Protein AF-X1SJV0-F1 (afdb_monomer_lite)

Organism: NCBI:txid412755

pLDDT: mean 84.47, std 18.46, range [43.5, 97.88]

InterPro domains:
  IPR006691 DNA gyrase/topoisomerase IV, subunit A, C-terminal repeat [PF03989] (1-43)
  IPR035516 DNA gyrase/topoisomerase IV, subunit A, C-terminal [G3DSA:2.120.10.90] (1-57)
  IPR035516 DNA gyrase/topoisomerase IV, subunit A, C-terminal [SSF101904] (1-49)

Foldseek 3Di:
DWAKPVGDDDDDDPVNADDDDPPDPGDDPDDDDVPIDTDDDDDDDDPPPDDPPDDPDD

Structure (mmCIF, N/CA/C/O backbone):
data_AF-X1SJV0-F1
#
_entry.id   AF-X1SJV0-F1
#
loop_
_atom_site.group_PDB
_atom_site.id
_atom_site.type_symbol
_atom_site.label_atom_id
_atom_site.label_alt_id
_atom_site.label_comp_id
_atom_site.label_asym_id
_atom_site.label_entity_id
_atom_site.label_seq_id
_atom_site.pdbx_PDB_ins_code
_atom_site.Cartn_x
_atom_site.Cartn_y
_atom_site.Cartn_z
_atom_site.occupancy
_atom_site.B_iso_or_equiv
_atom_site.auth_seq_id
_atom_site.auth_comp_id
_atom_site.auth_asym_id
_atom_site.auth_atom_id
_atom_site.pdbx_PDB_model_num
ATOM 1 N N . MET A 1 1 ? -2.743 5.627 -6.227 1.00 92.81 1 MET A N 1
ATOM 2 C CA . MET A 1 1 ? -3.793 5.986 -5.252 1.00 92.81 1 MET A CA 1
ATOM 3 C C . MET A 1 1 ? -3.878 4.880 -4.222 1.00 92.81 1 MET A C 1
ATOM 5 O O . MET A 1 1 ? -3.707 3.724 -4.585 1.00 92.81 1 MET A O 1
ATOM 9 N N . MET A 1 2 ? -4.097 5.228 -2.962 1.00 96.44 2 MET A N 1
ATOM 10 C CA . MET A 1 2 ? -4.277 4.301 -1.845 1.00 96.44 2 MET A CA 1
ATOM 11 C C . MET A 1 2 ? -5.505 4.743 -1.048 1.00 96.44 2 MET A C 1
ATOM 13 O O . MET A 1 2 ? -5.696 5.947 -0.877 1.00 96.44 2 MET A O 1
ATOM 17 N N . ILE A 1 3 ? -6.324 3.800 -0.583 1.00 97.25 3 ILE A N 1
ATOM 18 C CA . ILE A 1 3 ? -7.554 4.082 0.171 1.00 97.25 3 ILE A CA 1
ATOM 19 C C . ILE A 1 3 ? -7.572 3.231 1.439 1.00 97.25 3 ILE A C 1
ATOM 21 O O . ILE A 1 3 ? -7.334 2.020 1.379 1.00 97.25 3 ILE A O 1
ATOM 25 N N . THR A 1 4 ? -7.835 3.857 2.585 1.00 97.88 4 THR A N 1
ATOM 26 C CA . THR A 1 4 ? -7.990 3.163 3.872 1.00 97.88 4 THR A CA 1
ATOM 27 C C . THR A 1 4 ? -9.452 2.829 4.169 1.00 97.88 4 THR A C 1
ATOM 29 O O . THR A 1 4 ? -10.360 3.409 3.574 1.00 97.88 4 THR A O 1
ATOM 32 N N . ALA A 1 5 ? -9.692 1.892 5.089 1.00 97.62 5 ALA A N 1
ATOM 33 C CA . ALA A 1 5 ? -11.037 1.460 5.480 1.00 97.62 5 ALA A CA 1
ATOM 34 C C . ALA A 1 5 ? -11.896 2.624 6.002 1.00 97.62 5 ALA A C 1
ATOM 36 O O . ALA A 1 5 ? -13.105 2.649 5.795 1.00 97.62 5 ALA A O 1
ATOM 37 N N . ASN A 1 6 ? -11.256 3.620 6.617 1.00 96.94 6 ASN A N 1
ATOM 38 C CA . ASN A 1 6 ? -11.906 4.836 7.106 1.00 96.94 6 ASN A CA 1
ATOM 39 C C . ASN A 1 6 ? -12.147 5.896 6.012 1.00 96.94 6 ASN A C 1
ATOM 41 O O . ASN A 1 6 ? -12.471 7.039 6.327 1.00 96.94 6 ASN A O 1
ATOM 45 N N . GLY A 1 7 ? -11.942 5.558 4.736 1.00 95.12 7 GLY A N 1
ATOM 46 C CA . GLY A 1 7 ? -12.178 6.457 3.606 1.00 95.12 7 GLY A CA 1
ATOM 47 C C . GLY A 1 7 ? -11.074 7.492 3.374 1.00 95.12 7 GLY A C 1
ATOM 48 O O . GLY A 1 7 ? -11.277 8.436 2.612 1.00 95.12 7 GLY A O 1
ATOM 49 N N . ILE A 1 8 ? -9.897 7.343 3.997 1.00 95.94 8 ILE A N 1
ATOM 50 C CA . ILE A 1 8 ? -8.770 8.249 3.743 1.00 95.94 8 ILE A CA 1
ATOM 51 C C . ILE A 1 8 ? -8.145 7.896 2.397 1.00 95.94 8 ILE A C 1
ATOM 53 O O . ILE A 1 8 ? -7.703 6.767 2.183 1.00 95.94 8 ILE A O 1
ATOM 57 N N . ILE A 1 9 ? -8.065 8.887 1.512 1.00 95.31 9 ILE A N 1
ATOM 58 C CA . ILE A 1 9 ? -7.474 8.756 0.183 1.00 95.31 9 ILE A CA 1
ATOM 59 C C . ILE A 1 9 ? -6.089 9.399 0.173 1.00 95.31 9 ILE A C 1
A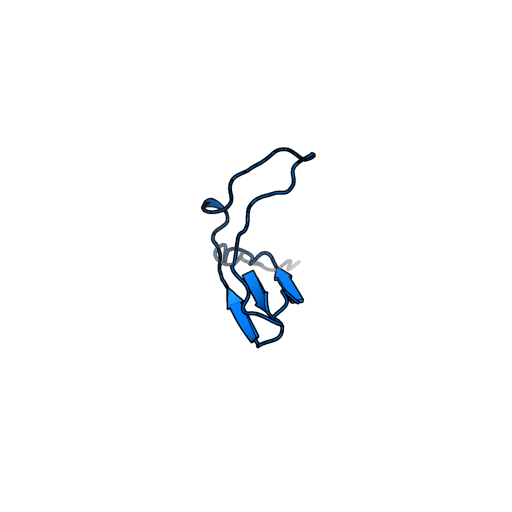TOM 61 O O . ILE A 1 9 ? -5.940 10.582 0.473 1.00 95.31 9 ILE A O 1
ATOM 65 N N . ILE A 1 10 ? -5.082 8.635 -0.248 1.00 94.88 10 ILE A N 1
ATOM 66 C CA . ILE A 1 10 ? -3.715 9.114 -0.449 1.00 94.88 10 ILE A CA 1
ATOM 67 C C . ILE A 1 10 ? -3.333 9.005 -1.931 1.00 94.88 10 ILE A C 1
ATOM 69 O O . ILE A 1 10 ? -3.453 7.948 -2.564 1.00 94.88 10 ILE A O 1
ATOM 73 N N . ARG A 1 11 ? -2.835 10.109 -2.495 1.00 92.81 11 ARG A N 1
ATOM 74 C CA . ARG A 1 11 ? -2.178 10.147 -3.807 1.00 92.81 11 ARG A CA 1
ATOM 75 C C . ARG A 1 11 ? -0.673 10.275 -3.599 1.00 92.81 11 ARG A C 1
ATOM 77 O O . ARG A 1 11 ? -0.222 11.144 -2.867 1.00 92.81 11 ARG A O 1
ATOM 84 N N . THR A 1 12 ? 0.076 9.403 -4.257 1.00 91.69 12 THR A N 1
ATOM 85 C CA . THR A 1 12 ? 1.539 9.367 -4.220 1.00 91.69 12 THR A CA 1
ATOM 86 C C . THR A 1 12 ? 2.006 9.279 -5.660 1.00 91.69 12 THR A C 1
ATOM 88 O O . THR A 1 12 ? 1.501 8.432 -6.405 1.00 91.69 12 THR A O 1
ATOM 91 N N . GLY A 1 13 ? 2.904 10.179 -6.053 1.00 91.12 13 GLY A N 1
ATOM 92 C CA . GLY A 1 13 ? 3.530 10.142 -7.371 1.00 91.12 13 GLY A CA 1
ATOM 93 C C . GLY A 1 13 ? 4.476 8.948 -7.487 1.00 91.12 13 GLY A C 1
ATOM 94 O O . GLY A 1 13 ? 5.044 8.501 -6.489 1.00 91.12 13 GLY A O 1
ATOM 95 N N . LEU A 1 14 ? 4.633 8.393 -8.690 1.00 89.12 14 LEU A N 1
ATOM 96 C CA . LEU A 1 14 ? 5.507 7.230 -8.892 1.00 89.12 14 LEU A CA 1
ATOM 97 C C . LEU A 1 14 ? 6.979 7.588 -8.668 1.00 89.12 14 LEU A C 1
ATOM 99 O O . LEU A 1 14 ? 7.737 6.775 -8.150 1.00 89.12 14 LEU A O 1
ATOM 103 N N . GLU A 1 15 ? 7.359 8.822 -8.983 1.00 90.25 15 GLU A N 1
ATOM 104 C CA . GLU A 1 15 ? 8.683 9.396 -8.755 1.00 90.25 15 GLU A CA 1
ATOM 105 C C . GLU A 1 15 ? 9.069 9.466 -7.271 1.00 90.25 15 GLU A C 1
ATOM 107 O O . GLU A 1 15 ? 10.250 9.486 -6.933 1.00 90.25 15 GLU A O 1
ATOM 112 N N . GLN A 1 16 ? 8.082 9.448 -6.371 1.00 87.06 16 GLN A N 1
ATOM 113 C CA . GLN A 1 16 ? 8.304 9.445 -4.925 1.00 87.06 16 GLN A CA 1
ATOM 114 C C . GLN A 1 16 ? 8.591 8.036 -4.380 1.00 87.06 16 GLN A C 1
ATOM 116 O O . GLN A 1 16 ? 8.996 7.888 -3.226 1.00 87.06 16 GLN A O 1
ATOM 121 N N . ILE A 1 17 ? 8.384 6.988 -5.185 1.00 90.44 17 ILE A N 1
ATOM 122 C CA . ILE A 1 17 ? 8.569 5.595 -4.778 1.00 90.44 17 ILE A CA 1
ATOM 123 C C . ILE A 1 17 ? 9.923 5.100 -5.285 1.00 90.44 17 ILE A C 1
ATOM 125 O O . ILE A 1 17 ? 10.154 4.929 -6.481 1.00 90.44 17 ILE A O 1
ATOM 129 N N . ARG A 1 18 ? 10.835 4.817 -4.352 1.00 89.69 18 ARG A N 1
ATOM 130 C CA . ARG A 1 18 ? 12.154 4.267 -4.677 1.00 89.69 18 ARG A CA 1
ATOM 131 C C . ARG A 1 18 ? 12.026 2.855 -5.262 1.00 89.69 18 ARG A C 1
ATOM 133 O O . ARG A 1 18 ? 11.410 1.982 -4.654 1.00 89.69 18 ARG A O 1
ATOM 140 N N . SER A 1 19 ? 12.704 2.607 -6.383 1.00 92.75 19 SER A N 1
ATOM 141 C CA . SER A 1 19 ? 12.896 1.248 -6.906 1.00 92.75 19 SER A CA 1
ATOM 142 C C . SER A 1 19 ? 13.839 0.440 -6.013 1.00 92.75 19 SER A C 1
ATOM 144 O O . SER A 1 19 ? 14.912 0.909 -5.627 1.00 92.75 19 SER A O 1
ATOM 146 N N . ILE A 1 20 ? 13.436 -0.786 -5.687 1.00 93.88 20 ILE A N 1
ATOM 147 C CA . ILE A 1 20 ? 14.164 -1.700 -4.801 1.00 93.88 20 ILE A CA 1
ATOM 148 C C . ILE A 1 20 ? 14.140 -3.128 -5.361 1.00 93.88 20 ILE A C 1
ATOM 150 O O . ILE A 1 20 ? 13.320 -3.460 -6.218 1.00 93.88 20 ILE A O 1
ATOM 154 N N . GLY A 1 21 ? 15.048 -3.978 -4.877 1.00 95.25 21 GLY A N 1
ATOM 155 C CA . GLY A 1 21 ? 15.127 -5.386 -5.272 1.00 95.25 21 GLY A CA 1
ATOM 156 C C . GLY A 1 21 ? 13.940 -6.229 -4.785 1.00 95.25 21 GLY A C 1
ATOM 157 O O . GLY A 1 21 ? 13.243 -5.865 -3.838 1.00 95.25 21 GLY A O 1
ATOM 158 N N . ARG A 1 22 ? 13.738 -7.395 -5.414 1.00 94.31 22 ARG A N 1
ATOM 159 C CA . ARG A 1 22 ? 12.585 -8.279 -5.146 1.00 94.31 22 ARG A CA 1
ATOM 160 C C . ARG A 1 22 ? 12.615 -8.951 -3.771 1.00 94.31 22 ARG A C 1
ATOM 162 O O . ARG A 1 22 ? 11.560 -9.142 -3.183 1.00 94.31 22 ARG A O 1
ATOM 169 N N . ASN A 1 23 ? 13.795 -9.297 -3.254 1.00 96.94 23 ASN A N 1
ATOM 170 C CA . ASN A 1 23 ? 13.938 -9.937 -1.943 1.00 96.94 23 ASN A CA 1
ATOM 171 C C . ASN A 1 23 ? 14.165 -8.886 -0.843 1.00 96.94 23 ASN A C 1
ATOM 173 O O . ASN A 1 23 ? 15.253 -8.782 -0.281 1.00 96.94 23 ASN A O 1
ATOM 177 N N . THR A 1 24 ? 13.169 -8.026 -0.624 1.00 94.62 24 THR A N 1
ATOM 178 C CA . THR A 1 24 ? 13.222 -6.947 0.373 1.00 94.62 24 THR A CA 1
ATOM 179 C C . THR A 1 24 ? 11.860 -6.764 1.043 1.00 94.62 24 THR A C 1
ATOM 181 O O . THR A 1 24 ? 10.832 -7.145 0.491 1.00 94.62 24 THR A O 1
ATOM 184 N N . GLN A 1 25 ? 11.837 -6.155 2.233 1.00 94.00 25 GLN A N 1
ATOM 185 C CA . GLN A 1 25 ? 10.591 -5.842 2.948 1.00 94.00 25 GLN A CA 1
ATOM 186 C C . GLN A 1 25 ? 9.855 -4.616 2.375 1.00 94.00 25 GLN A C 1
ATOM 188 O O . GLN A 1 25 ? 8.675 -4.405 2.652 1.00 94.00 25 GLN A O 1
ATOM 193 N N . GLY A 1 26 ? 10.534 -3.792 1.580 1.00 92.19 26 GLY A N 1
ATOM 194 C CA . GLY A 1 26 ? 9.980 -2.529 1.111 1.00 92.19 26 GLY A CA 1
ATOM 195 C C . GLY A 1 26 ? 10.187 -1.355 2.059 1.00 92.19 26 GLY A C 1
ATOM 196 O O . GLY A 1 26 ? 10.885 -1.439 3.069 1.00 92.19 26 GLY A O 1
ATOM 197 N N . VAL A 1 27 ? 9.578 -0.228 1.692 1.00 90.69 27 VAL A N 1
ATOM 198 C CA . VAL A 1 27 ? 9.543 1.002 2.488 1.00 90.69 27 VAL A CA 1
ATOM 199 C C . VAL A 1 27 ? 8.103 1.329 2.864 1.00 90.69 27 VAL A C 1
ATOM 201 O O . VAL A 1 27 ? 7.157 0.970 2.162 1.00 90.69 27 VAL A O 1
ATOM 204 N N . ARG A 1 28 ? 7.918 2.033 3.980 1.00 92.06 28 ARG A N 1
ATOM 205 C CA . ARG A 1 28 ? 6.590 2.479 4.4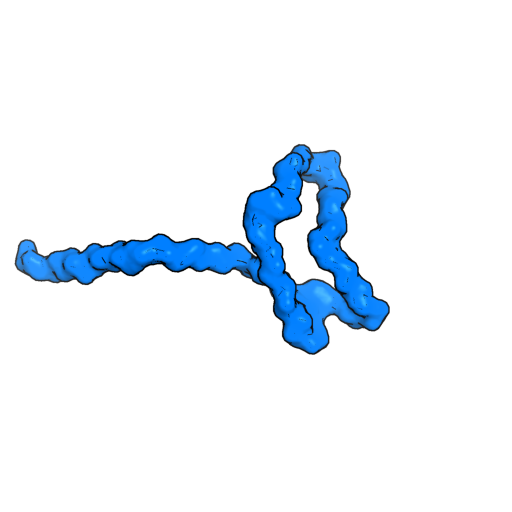05 1.00 92.06 28 ARG A CA 1
ATOM 206 C C . ARG A 1 28 ? 6.167 3.703 3.588 1.00 92.06 28 ARG A C 1
ATOM 208 O O . ARG A 1 28 ? 6.765 4.760 3.741 1.00 92.06 28 ARG A O 1
ATOM 215 N N . LEU A 1 29 ? 5.115 3.568 2.777 1.00 93.06 29 LEU A N 1
ATOM 216 C CA . LEU A 1 29 ? 4.559 4.678 1.986 1.00 93.06 29 LEU A CA 1
ATOM 217 C C . LEU A 1 29 ? 3.604 5.575 2.786 1.00 93.06 29 LEU A C 1
ATOM 219 O O . LEU A 1 29 ? 3.601 6.786 2.603 1.00 93.06 29 LEU A O 1
ATOM 223 N N . ILE A 1 30 ? 2.797 4.992 3.679 1.00 93.31 30 ILE A N 1
ATOM 224 C CA . ILE A 1 30 ? 1.832 5.723 4.512 1.00 93.31 30 ILE A CA 1
ATOM 225 C C . ILE A 1 30 ? 1.877 5.233 5.957 1.00 93.31 30 ILE A C 1
ATOM 227 O O . ILE A 1 30 ? 2.176 4.068 6.231 1.00 93.31 30 ILE A O 1
ATOM 231 N N . LYS A 1 31 ? 1.549 6.121 6.897 1.00 93.38 31 LYS A N 1
ATOM 232 C CA . LYS A 1 31 ? 1.310 5.760 8.296 1.00 93.38 31 LYS A CA 1
ATOM 233 C C . LYS A 1 31 ? -0.194 5.629 8.515 1.00 93.38 31 LYS A C 1
ATOM 235 O O . LYS A 1 31 ? -0.928 6.595 8.335 1.00 93.38 31 LYS A O 1
ATOM 240 N N . LEU A 1 32 ? -0.634 4.440 8.910 1.00 95.31 32 LEU A N 1
ATOM 241 C CA . LEU A 1 32 ? -2.026 4.189 9.268 1.00 95.31 32 LEU A CA 1
ATOM 242 C C . LEU A 1 32 ? -2.280 4.610 10.718 1.00 95.31 32 LEU A C 1
ATOM 244 O O .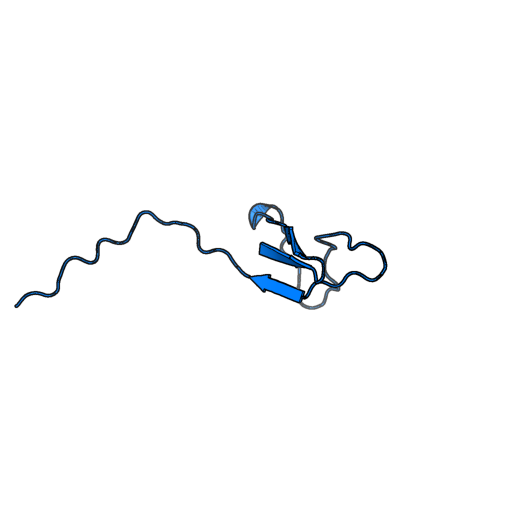 LEU A 1 32 ? -1.392 4.512 11.572 1.00 95.31 32 LEU A O 1
ATOM 248 N N . LYS A 1 33 ? -3.496 5.088 10.989 1.00 94.81 33 LYS A N 1
ATOM 249 C CA . LYS A 1 33 ? -3.964 5.304 12.361 1.00 94.81 33 LYS A CA 1
ATOM 250 C C . LYS A 1 33 ? -4.177 3.945 13.050 1.00 94.81 33 LYS A C 1
ATOM 252 O O . LYS A 1 33 ? -4.409 2.953 12.358 1.00 94.81 33 LYS A O 1
ATOM 257 N N . PRO A 1 34 ? -4.112 3.873 14.391 1.00 96.50 34 PRO A N 1
ATOM 258 C CA . PRO A 1 34 ? -4.421 2.641 15.113 1.00 96.50 34 PRO A CA 1
ATOM 259 C C . PRO A 1 34 ? -5.793 2.085 14.709 1.00 96.50 34 PRO A C 1
ATOM 261 O O . PRO A 1 34 ? -6.767 2.831 14.655 1.00 96.50 34 PRO A O 1
ATOM 264 N N . GLY A 1 35 ? -5.851 0.791 14.390 1.00 96.44 35 GLY A N 1
ATOM 265 C CA . GLY A 1 35 ? -7.074 0.111 13.945 1.00 96.44 35 GLY A CA 1
ATOM 266 C C . GLY A 1 35 ? -7.466 0.338 12.479 1.00 96.44 35 GLY A C 1
ATOM 267 O O . GLY A 1 35 ? -8.321 -0.386 11.978 1.00 96.44 35 GLY A O 1
ATOM 268 N N . ASP A 1 36 ? -6.830 1.276 11.769 1.00 97.12 36 ASP A N 1
ATOM 269 C CA . ASP A 1 36 ? -7.077 1.496 10.342 1.00 97.12 36 ASP A CA 1
ATOM 270 C C . ASP A 1 36 ? -6.284 0.501 9.482 1.00 97.12 36 ASP A C 1
ATOM 272 O O . ASP A 1 36 ? -5.210 0.019 9.860 1.00 97.12 36 ASP A O 1
ATOM 276 N N . LYS A 1 37 ? -6.814 0.200 8.300 1.00 97.06 37 LYS A N 1
ATOM 277 C CA . LYS A 1 37 ? -6.223 -0.732 7.341 1.00 97.06 37 LYS A CA 1
ATOM 278 C C . LYS A 1 37 ? -6.263 -0.134 5.946 1.00 97.06 37 LYS A C 1
ATOM 280 O O . LYS A 1 37 ? -7.225 0.526 5.565 1.00 97.06 37 LYS A O 1
ATOM 285 N N . LEU A 1 38 ? -5.219 -0.397 5.170 1.00 96.75 38 LEU A N 1
ATOM 286 C CA . LEU A 1 38 ? -5.231 -0.144 3.735 1.00 96.75 38 LEU A CA 1
ATOM 287 C C . LEU A 1 38 ? -6.140 -1.184 3.071 1.00 96.75 38 LEU A C 1
ATOM 289 O O . LEU A 1 38 ? -5.927 -2.378 3.269 1.00 96.75 38 LEU A O 1
ATOM 293 N N . VAL A 1 39 ? -7.139 -0.734 2.313 1.00 97.88 39 VAL A N 1
ATOM 294 C CA . VAL A 1 39 ? -8.132 -1.624 1.684 1.00 97.88 39 VAL A CA 1
ATOM 295 C C . VAL A 1 39 ? -8.044 -1.640 0.164 1.00 97.88 39 VAL A C 1
ATOM 297 O O . VAL A 1 39 ? -8.448 -2.623 -0.446 1.00 97.88 39 VAL A O 1
ATOM 300 N N . ALA A 1 40 ? -7.486 -0.596 -0.455 1.00 96.81 40 ALA A N 1
ATOM 301 C CA . ALA A 1 40 ? -7.300 -0.555 -1.900 1.00 96.81 40 ALA A CA 1
ATOM 302 C C . ALA A 1 40 ? -6.035 0.209 -2.299 1.00 96.81 40 ALA A C 1
ATOM 304 O O . ALA A 1 40 ? -5.656 1.201 -1.668 1.00 96.81 40 ALA A O 1
ATOM 305 N N . VAL A 1 41 ? -5.411 -0.243 -3.387 1.00 95.56 41 VAL A N 1
ATOM 306 C CA . VAL A 1 41 ? -4.300 0.432 -4.062 1.00 95.56 41 VAL A CA 1
ATOM 307 C C . VAL A 1 41 ? -4.527 0.333 -5.558 1.00 95.56 41 VAL A C 1
ATOM 309 O O . VAL A 1 41 ? -4.750 -0.755 -6.076 1.00 95.56 41 VAL A O 1
ATOM 312 N N . GLU A 1 42 ? -4.432 1.460 -6.254 1.00 94.69 42 GLU A N 1
ATOM 313 C CA . GLU A 1 42 ? -4.640 1.501 -7.696 1.00 94.69 42 GLU A CA 1
ATOM 314 C C . GLU A 1 42 ? -3.700 2.492 -8.380 1.00 94.69 42 GLU A C 1
ATOM 316 O O . GLU A 1 42 ? -3.419 3.584 -7.866 1.00 94.69 42 GLU A O 1
ATOM 321 N N . LYS A 1 43 ? -3.199 2.112 -9.557 1.00 92.25 43 LYS A N 1
ATOM 322 C CA . LYS A 1 43 ? -2.457 3.021 -10.428 1.00 92.25 43 LYS A CA 1
ATOM 323 C C . LYS A 1 43 ? -3.462 3.928 -11.128 1.00 92.25 43 LYS A C 1
ATOM 325 O O . LYS A 1 43 ? -4.336 3.457 -11.840 1.00 92.25 43 LYS A O 1
ATOM 330 N N . ILE A 1 44 ? -3.287 5.234 -10.971 1.00 90.31 44 ILE A N 1
ATOM 331 C CA . ILE A 1 44 ? -4.061 6.202 -11.744 1.00 90.31 44 ILE A CA 1
ATOM 332 C C . ILE A 1 44 ? -3.414 6.287 -13.125 1.00 90.31 44 ILE A C 1
ATOM 334 O O . ILE A 1 44 ? -2.202 6.496 -13.221 1.00 90.31 44 ILE A O 1
ATOM 338 N N . ALA A 1 45 ? -4.201 6.083 -14.180 1.00 86.12 45 ALA A N 1
ATOM 339 C CA . ALA A 1 45 ? -3.745 6.362 -15.532 1.00 86.12 45 ALA A CA 1
ATOM 340 C C . ALA A 1 45 ? -3.469 7.862 -15.657 1.00 86.12 45 ALA A C 1
ATOM 342 O O . ALA A 1 45 ? -4.283 8.690 -15.253 1.00 86.12 45 ALA A O 1
ATOM 343 N N . GLU A 1 46 ? -2.308 8.207 -16.196 1.00 78.62 46 GLU A N 1
ATOM 344 C CA . GLU A 1 46 ? -2.032 9.588 -16.556 1.00 78.62 46 GLU A CA 1
ATOM 345 C C . GLU A 1 46 ? -3.015 9.985 -17.662 1.00 78.62 46 GLU A C 1
ATOM 347 O O . GLU A 1 46 ? -3.217 9.220 -18.612 1.00 78.62 46 GLU A O 1
ATOM 352 N N . GLU A 1 47 ? -3.653 11.151 -17.544 1.00 70.25 47 GLU A N 1
ATOM 353 C CA . GLU A 1 47 ? -4.465 11.700 -18.628 1.00 70.25 47 GLU A CA 1
ATOM 354 C C . GLU A 1 47 ? -3.535 1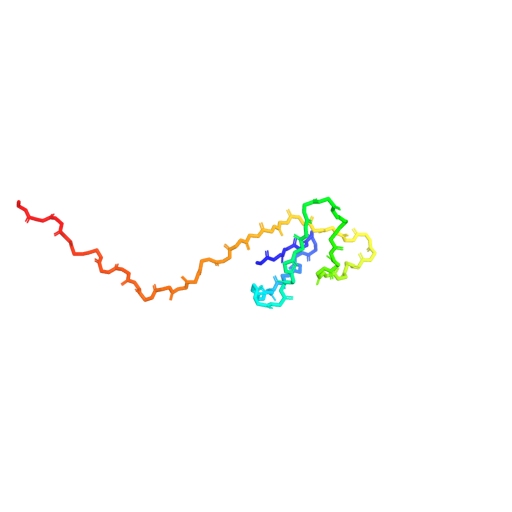2.115 -19.775 1.00 70.25 47 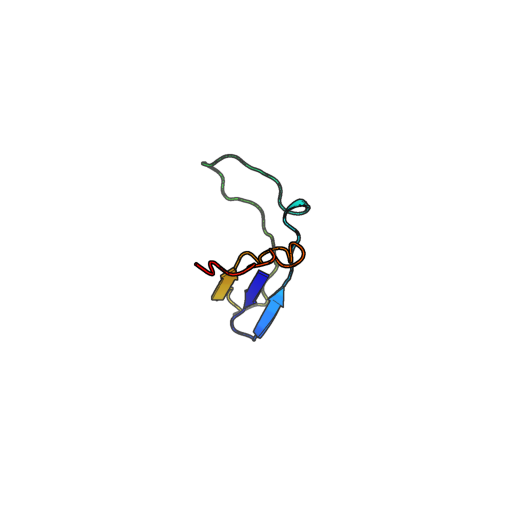GLU A C 1
ATOM 356 O O . GLU A 1 47 ? -3.234 13.288 -19.993 1.00 70.25 47 GLU A O 1
ATOM 361 N N . SER A 1 48 ? -3.053 11.135 -20.540 1.00 56.59 48 SER A N 1
ATOM 362 C CA . SER A 1 48 ? -2.533 11.404 -21.871 1.00 56.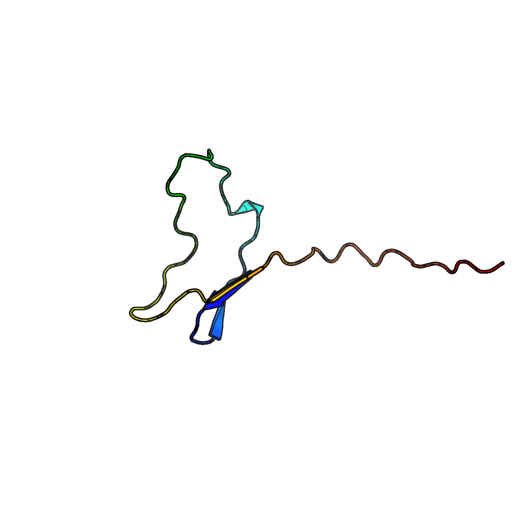59 48 SER A CA 1
ATOM 363 C C . SER A 1 48 ? -3.681 12.032 -22.658 1.00 56.59 48 SER A C 1
ATOM 365 O O . SER A 1 48 ? -4.767 11.455 -22.756 1.00 56.59 48 SER A O 1
ATOM 367 N N . LYS A 1 49 ? -3.475 13.268 -23.132 1.00 54.72 49 LYS A N 1
ATOM 368 C CA . LYS A 1 49 ? -4.416 14.006 -23.985 1.00 54.72 49 LYS A CA 1
ATOM 369 C C . LYS A 1 49 ? -5.101 13.025 -24.938 1.00 54.72 49 LYS A C 1
ATOM 371 O O . LYS A 1 49 ? -4.420 12.450 -25.782 1.00 54.72 49 LYS A O 1
ATOM 376 N N . LYS A 1 50 ? -6.415 12.835 -24.742 1.00 43.50 50 LYS A N 1
ATOM 377 C CA . LYS A 1 50 ? -7.326 11.958 -25.498 1.00 43.50 50 LYS A CA 1
ATOM 378 C C . LYS A 1 50 ? -6.723 11.491 -26.824 1.00 43.50 50 LYS A C 1
ATOM 380 O O . LYS A 1 50 ? -6.631 12.277 -27.771 1.00 43.50 50 LYS A O 1
ATOM 385 N N . ALA A 1 51 ? -6.377 10.208 -26.907 1.00 47.94 51 ALA A N 1
ATOM 386 C CA . ALA A 1 51 ? -6.223 9.545 -28.190 1.00 47.94 51 ALA A CA 1
ATOM 387 C C . ALA A 1 51 ? -7.500 9.812 -29.003 1.00 47.94 51 ALA A C 1
ATOM 389 O O . ALA A 1 51 ? -8.600 9.418 -28.613 1.00 47.94 51 ALA A O 1
ATOM 390 N N . LYS A 1 52 ? -7.359 10.563 -30.100 1.00 44.75 52 LYS A N 1
ATOM 391 C CA . LYS A 1 52 ? -8.408 10.750 -31.100 1.00 44.75 52 LYS A CA 1
ATOM 392 C C . LYS A 1 52 ? -8.788 9.366 -31.625 1.00 44.75 52 LYS A C 1
ATOM 394 O O . LYS A 1 52 ? -8.088 8.825 -32.474 1.00 44.75 52 LYS A O 1
ATOM 399 N N . VAL A 1 53 ? -9.905 8.816 -31.164 1.00 53.25 53 VAL A N 1
ATOM 400 C CA . VAL A 1 53 ? -10.623 7.788 -31.918 1.00 53.25 53 VAL A CA 1
ATOM 401 C C . VAL A 1 53 ? -11.261 8.516 -33.103 1.00 53.25 53 VAL A C 1
ATOM 403 O O . VAL A 1 53 ? -12.358 9.056 -32.991 1.00 53.25 53 VAL A O 1
ATOM 406 N N . LYS A 1 54 ? -10.534 8.631 -34.220 1.00 43.66 54 LYS A N 1
ATOM 407 C CA . LYS A 1 54 ? -11.152 8.913 -35.519 1.00 43.66 54 LYS A CA 1
ATOM 408 C C . LYS A 1 54 ? -11.569 7.573 -36.118 1.00 43.66 54 LYS A C 1
ATOM 410 O O . LYS A 1 54 ? -10.716 6.766 -36.473 1.00 43.66 54 LYS A O 1
ATOM 415 N N . SER A 1 55 ? -12.879 7.347 -36.071 1.00 44.75 55 SER A N 1
ATOM 416 C CA . SER A 1 55 ? -13.702 6.624 -37.045 1.00 44.75 55 SER A CA 1
ATOM 417 C C . SER A 1 55 ? -12.958 5.719 -38.036 1.00 44.75 55 SER A C 1
ATOM 419 O O . SER A 1 55 ? -12.329 6.189 -38.981 1.00 44.75 55 SER A O 1
ATOM 421 N N . LYS A 1 56 ? -13.134 4.400 -37.884 1.00 47.16 56 LYS A N 1
ATOM 422 C CA . LYS A 1 56 ? -13.228 3.542 -39.068 1.00 47.16 56 LYS A CA 1
ATOM 423 C C . LYS A 1 56 ? -14.573 3.850 -39.719 1.00 47.16 56 LYS A C 1
ATOM 425 O O . LYS A 1 56 ? -15.607 3.516 -39.151 1.00 47.16 56 LYS A O 1
ATOM 430 N N . GLU A 1 57 ? -14.528 4.515 -40.860 1.00 44.28 57 GLU A N 1
ATOM 431 C CA . GLU A 1 57 ? -15.646 4.637 -41.784 1.00 44.28 57 GLU A CA 1
ATOM 432 C C . GLU A 1 57 ? -15.112 4.247 -43.166 1.00 44.28 57 GLU A C 1
ATOM 434 O O . GLU A 1 57 ? -14.127 4.830 -43.626 1.00 44.28 57 GLU A O 1
ATOM 439 N N . ASN A 1 58 ? -15.784 3.243 -43.741 1.00 43.62 58 ASN A N 1
ATOM 440 C CA . ASN A 1 58 ? -15.638 2.606 -45.057 1.00 43.62 58 ASN A CA 1
ATOM 441 C C . ASN A 1 58 ? -14.473 1.627 -45.254 1.00 43.62 58 ASN A C 1
ATOM 443 O O . ASN A 1 58 ? -13.316 2.057 -45.448 1.00 43.62 58 ASN A O 1
#

Secondary structure (DSSP, 8-state):
-EEETT--EE---GGGS----SSS------PPPTT--EEEE-PPPP--S---------

Sequence (58 aa):
MMITANGIIIRTGLEQIRSIGRNTQGVRLIKLKPGDKLVAVEKIAEESKKAKVKSKEN

Radius of gyration: 17.69 Å; chains: 1; bounding box: 31×24×60 Å